Protein AF-A0A820KTT1-F1 (afdb_monomer)

Secondary structure (DSSP, 8-state):
------TT---HHHHHHHHHHHHHHHHHHHHHHHHHHHHHHHHHHHHHHHH-SPPPTT-HHHHHHHHHHHHHHHHH---

Mean predicted aligned error: 13.28 Å

Solvent-accessible surface area (backbone atoms only — not comparable to full-atom values): 4796 Å² total; per-residue (Å²): 140,89,84,77,84,60,97,76,76,71,56,65,69,60,53,54,52,50,52,53,50,50,51,55,50,51,52,50,51,54,50,49,53,51,51,52,49,54,51,46,52,50,51,38,52,53,54,41,65,74,60,79,49,84,84,54,92,81,38,64,62,60,50,52,42,52,54,53,49,50,51,53,54,53,74,68,57,80,124

pLDDT: mean 72.31, std 12.98, range [42.0, 89.44]

Structure (mmCIF, N/CA/C/O backbone):
data_AF-A0A820KTT1-F1
#
_entry.id   AF-A0A820KTT1-F1
#
loop_
_atom_site.group_PDB
_atom_site.id
_atom_site.type_symbol
_atom_site.label_atom_id
_atom_site.label_alt_id
_atom_site.label_comp_id
_atom_site.label_asym_id
_atom_site.label_entity_id
_atom_site.label_seq_id
_atom_site.pdbx_PDB_ins_code
_atom_site.Cart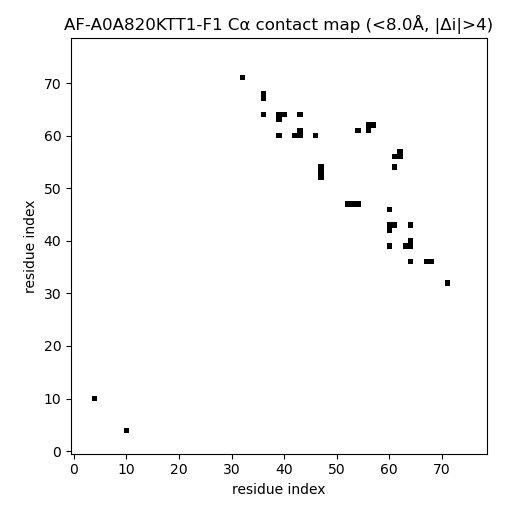n_x
_atom_site.Cartn_y
_atom_site.Cartn_z
_atom_site.occupancy
_atom_site.B_iso_or_equiv
_atom_site.auth_seq_id
_atom_site.auth_comp_id
_atom_site.auth_asym_id
_atom_site.auth_atom_id
_atom_site.pdbx_PDB_model_num
ATOM 1 N N . MET A 1 1 ? -15.741 16.786 47.270 1.00 42.00 1 MET A N 1
ATOM 2 C CA . MET A 1 1 ? -17.196 16.659 47.029 1.00 42.00 1 MET A CA 1
ATOM 3 C C . MET A 1 1 ? -17.404 15.716 45.842 1.00 42.00 1 MET A C 1
ATOM 5 O O . MET A 1 1 ? -16.614 15.830 44.911 1.00 42.00 1 MET A O 1
ATOM 9 N N . PRO A 1 2 ? -18.341 14.751 45.905 1.00 66.25 2 PRO A N 1
ATOM 10 C CA . PRO A 1 2 ? -18.303 13.505 45.131 1.00 66.25 2 PRO A CA 1
ATOM 11 C C . PRO A 1 2 ? -19.330 13.476 43.988 1.00 66.25 2 PRO A C 1
ATOM 13 O O . PRO A 1 2 ? -20.498 13.724 44.237 1.00 66.25 2 PRO A O 1
ATOM 16 N N . PHE A 1 3 ? -18.932 13.110 42.767 1.00 49.47 3 PHE A N 1
ATOM 17 C CA . PHE A 1 3 ? -19.846 12.818 41.649 1.00 49.47 3 PHE A CA 1
ATOM 18 C C . PHE A 1 3 ? -19.091 11.926 40.651 1.00 49.47 3 PHE A C 1
ATOM 20 O O . PHE A 1 3 ? -17.981 12.270 40.269 1.00 49.47 3 PHE A O 1
ATOM 27 N N . SER A 1 4 ? -19.536 10.766 40.184 1.00 48.59 4 SER A N 1
ATOM 28 C CA . SER A 1 4 ? -20.678 9.902 40.480 1.00 48.59 4 SER A CA 1
ATOM 29 C C . SER A 1 4 ? -20.248 8.509 40.000 1.00 48.5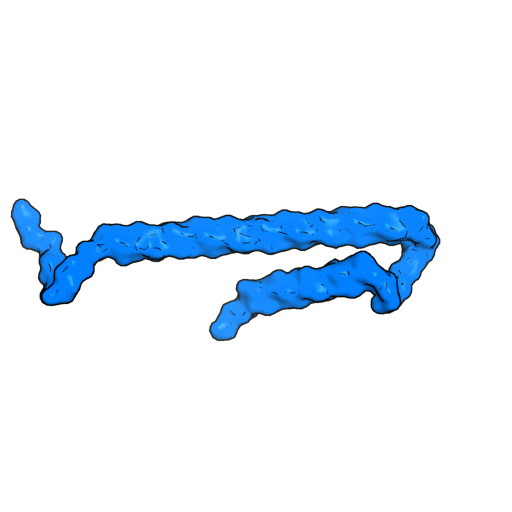9 4 SER A C 1
ATOM 31 O O . S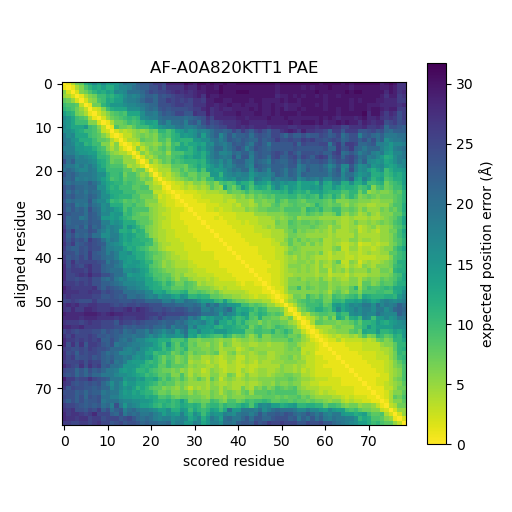ER A 1 4 ? -19.907 8.351 38.826 1.00 48.59 4 SER A O 1
ATOM 33 N N . LEU A 1 5 ? -20.220 7.509 40.886 1.00 45.38 5 LEU A N 1
ATOM 34 C CA . LEU A 1 5 ? -20.106 6.112 40.469 1.00 45.38 5 LEU A CA 1
ATOM 35 C C . LEU A 1 5 ? -21.384 5.773 39.697 1.00 45.38 5 LEU A C 1
ATOM 37 O O . LEU A 1 5 ? -22.472 5.792 40.270 1.00 45.38 5 LEU A O 1
ATOM 41 N N . THR A 1 6 ? -21.264 5.482 38.401 1.00 56.84 6 THR A N 1
ATOM 42 C CA . THR A 1 6 ? -22.271 4.633 37.761 1.00 56.84 6 THR A CA 1
ATOM 43 C C . THR A 1 6 ? -22.326 3.319 38.546 1.00 56.84 6 THR A C 1
ATOM 45 O O . THR A 1 6 ? -21.294 2.844 39.034 1.00 56.84 6 THR A O 1
ATOM 48 N N . SER A 1 7 ? -23.529 2.759 38.681 1.00 57.06 7 SER A N 1
ATOM 49 C CA . SER A 1 7 ? -23.838 1.503 39.383 1.00 57.06 7 SER A CA 1
ATOM 50 C C . SER A 1 7 ? -22.921 0.333 38.989 1.00 57.06 7 SER A C 1
ATOM 52 O O . SER A 1 7 ? -22.827 -0.658 39.708 1.00 57.06 7 SER A O 1
ATOM 54 N N . ASP A 1 8 ? -22.216 0.461 37.867 1.00 61.47 8 ASP A N 1
ATOM 55 C CA . ASP A 1 8 ? -21.500 -0.621 37.207 1.00 61.47 8 ASP A CA 1
ATOM 56 C C . ASP A 1 8 ? -19.987 -0.611 37.493 1.00 61.47 8 ASP A C 1
ATOM 58 O O . ASP A 1 8 ? -19.245 -1.405 36.916 1.00 61.47 8 ASP A O 1
ATOM 62 N N . GLY A 1 9 ? -19.486 0.307 38.333 1.00 58.38 9 GLY A N 1
ATOM 63 C CA . GLY A 1 9 ? -18.079 0.336 38.774 1.00 58.38 9 GLY A CA 1
ATOM 64 C C . GLY A 1 9 ? -17.035 0.558 37.664 1.00 58.38 9 GLY A C 1
ATOM 65 O O . GLY A 1 9 ? -15.833 0.548 37.930 1.00 58.38 9 GLY A O 1
ATOM 66 N N . ARG A 1 10 ? -17.456 0.781 36.414 1.00 59.41 10 ARG A N 1
ATOM 67 C CA . ARG A 1 10 ? -16.566 1.079 35.288 1.00 59.41 10 ARG A CA 1
ATOM 68 C C . ARG A 1 10 ? -16.171 2.552 35.342 1.00 59.41 10 ARG A C 1
ATOM 70 O O . ARG A 1 10 ? -16.963 3.430 35.016 1.00 59.41 10 ARG A O 1
ATOM 77 N N . SER A 1 11 ? -14.940 2.813 35.781 1.00 61.31 11 SER A N 1
ATOM 78 C CA . SER A 1 11 ? -14.357 4.157 35.825 1.00 61.31 11 SER A CA 1
ATOM 79 C C . SER A 1 11 ? -14.444 4.827 34.447 1.00 61.31 11 SER A C 1
ATOM 81 O O . SER A 1 11 ? -13.861 4.324 33.485 1.00 61.31 11 SER A O 1
ATOM 83 N N . LEU A 1 12 ? -15.147 5.964 34.344 1.00 58.81 12 LEU A N 1
ATOM 84 C CA . LEU A 1 12 ? -15.280 6.758 33.108 1.00 58.81 12 LEU A CA 1
ATOM 85 C C . LEU A 1 12 ? -13.913 7.120 32.500 1.00 58.81 12 LEU A C 1
ATOM 87 O O . LEU A 1 12 ? -13.778 7.237 31.286 1.00 58.81 12 LEU A O 1
ATOM 91 N N . THR A 1 13 ? -12.878 7.206 33.337 1.00 61.47 13 THR A N 1
ATOM 92 C CA . THR A 1 13 ? -11.480 7.416 32.937 1.00 61.47 13 THR A CA 1
ATOM 93 C C . THR A 1 13 ? -10.958 6.326 31.999 1.00 61.47 13 THR A C 1
ATOM 95 O O . THR A 1 13 ? -10.217 6.619 31.069 1.00 61.47 13 THR A O 1
ATOM 98 N N . ASN A 1 14 ? -11.364 5.068 32.199 1.00 60.78 14 ASN A N 1
ATOM 99 C CA . ASN A 1 14 ? -10.921 3.955 31.360 1.00 60.78 14 ASN A CA 1
ATOM 100 C C . ASN A 1 14 ? -11.638 3.965 30.007 1.00 60.78 14 ASN A C 1
ATOM 102 O O . ASN A 1 14 ? -11.057 3.552 29.008 1.00 60.78 14 ASN A O 1
ATOM 106 N N . LEU A 1 15 ? -12.876 4.468 29.959 1.00 60.19 15 LEU A N 1
ATOM 107 C CA . LEU A 1 15 ? -13.629 4.613 28.716 1.00 60.19 15 LEU A CA 1
ATOM 108 C C . LEU A 1 15 ? -13.046 5.735 27.846 1.00 60.19 15 LEU A C 1
ATOM 110 O O . LEU A 1 15 ? -12.755 5.485 26.681 1.00 60.19 15 LEU A O 1
ATOM 114 N N . PHE A 1 16 ? -12.787 6.913 28.430 1.00 60.78 16 PHE A N 1
ATOM 115 C CA . PHE A 1 16 ? -12.148 8.038 27.730 1.00 60.78 16 PHE A CA 1
ATOM 116 C C . PHE A 1 16 ? -10.746 7.690 27.214 1.00 60.78 16 PHE A C 1
ATOM 118 O O . PHE A 1 16 ? -10.416 7.987 26.067 1.00 60.78 16 PHE A O 1
ATOM 125 N N . ASN A 1 17 ? -9.945 6.986 28.019 1.00 59.84 17 ASN A N 1
ATOM 126 C CA . ASN A 1 17 ? -8.630 6.524 27.579 1.00 59.84 17 ASN A CA 1
ATOM 127 C C . ASN A 1 17 ? -8.738 5.506 26.434 1.00 59.84 17 ASN A C 1
ATOM 129 O O . ASN A 1 17 ? -7.926 5.530 25.520 1.00 59.84 17 ASN A O 1
ATOM 133 N N . THR A 1 18 ? -9.748 4.633 26.443 1.00 59.06 18 THR A N 1
ATOM 134 C CA . THR A 1 18 ? -9.950 3.656 25.360 1.00 59.06 18 THR A CA 1
ATOM 135 C C . THR A 1 18 ? -10.394 4.335 24.062 1.00 59.06 18 THR A C 1
ATOM 137 O O . THR A 1 18 ? -9.958 3.933 22.987 1.00 59.06 18 THR A O 1
ATOM 140 N N . THR A 1 19 ? -11.222 5.383 24.135 1.00 59.31 19 THR A N 1
ATOM 141 C CA . THR A 1 19 ? -11.654 6.143 22.950 1.00 59.31 19 THR A CA 1
ATOM 142 C C . THR A 1 19 ? -10.524 6.960 22.330 1.00 59.31 19 THR A C 1
ATOM 144 O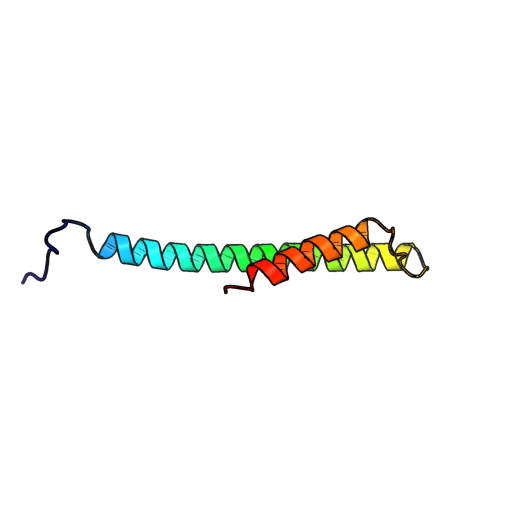 O . THR A 1 19 ? -10.382 6.927 21.112 1.00 59.31 19 THR A O 1
ATOM 147 N N . GLU A 1 20 ? -9.690 7.612 23.146 1.00 59.25 20 GLU A N 1
ATOM 148 C CA . GLU A 1 20 ? -8.514 8.368 22.680 1.00 59.25 20 GLU A CA 1
ATOM 149 C C . GLU A 1 20 ? -7.463 7.439 22.052 1.00 59.25 20 GLU A C 1
ATOM 151 O O . GLU A 1 20 ? -6.954 7.697 20.963 1.00 59.25 20 GLU A O 1
ATOM 156 N N . GLN A 1 21 ? -7.190 6.295 22.687 1.00 59.56 21 GLN A N 1
ATOM 157 C CA . GLN A 1 21 ? -6.271 5.296 22.134 1.00 59.56 21 GLN A CA 1
ATOM 158 C C . GLN A 1 21 ? -6.813 4.687 20.835 1.00 59.56 21 GLN A C 1
ATOM 160 O O . GLN A 1 21 ? -6.052 4.471 19.898 1.00 59.56 21 GLN A O 1
ATOM 165 N N . ASN A 1 22 ? -8.126 4.462 20.722 1.00 61.66 22 ASN A N 1
ATOM 166 C CA . ASN A 1 22 ? -8.730 4.014 19.466 1.00 61.66 22 ASN A CA 1
ATOM 167 C C . ASN A 1 22 ? -8.610 5.055 18.348 1.00 61.66 22 ASN A C 1
ATOM 169 O O . ASN A 1 22 ? -8.353 4.671 17.208 1.00 61.66 22 ASN A O 1
ATOM 173 N N . SER A 1 23 ? -8.768 6.351 18.638 1.00 67.19 23 SER A N 1
ATOM 174 C CA . SER A 1 23 ? -8.573 7.398 17.629 1.00 67.19 23 SER A CA 1
ATOM 175 C C . SER A 1 23 ? -7.117 7.514 17.180 1.00 67.19 23 SER A C 1
ATOM 177 O O . SER A 1 23 ? -6.869 7.599 15.979 1.00 67.19 23 SER A O 1
ATOM 179 N N . GLU A 1 24 ? -6.158 7.441 18.105 1.00 70.88 24 GLU A N 1
ATOM 180 C CA . GLU A 1 24 ? -4.721 7.467 17.794 1.00 70.88 24 GLU A CA 1
ATOM 181 C C . GLU A 1 24 ? -4.282 6.219 17.005 1.00 70.88 24 GLU A C 1
ATOM 183 O O . GLU A 1 24 ? -3.526 6.314 16.032 1.00 70.88 24 GLU A O 1
ATOM 188 N N . ASN A 1 25 ? -4.824 5.045 17.347 1.00 76.38 25 ASN A N 1
ATOM 189 C CA . ASN A 1 25 ? -4.597 3.805 16.603 1.00 76.38 25 ASN A CA 1
ATOM 190 C C . ASN A 1 25 ? -5.183 3.878 15.186 1.00 76.38 25 ASN A C 1
ATOM 192 O O . ASN A 1 25 ? -4.505 3.508 14.229 1.00 76.38 25 ASN A O 1
ATOM 196 N N . LEU A 1 26 ? -6.395 4.420 15.028 1.00 77.00 26 LEU A N 1
ATOM 197 C CA . LEU A 1 26 ? -7.030 4.606 13.721 1.00 77.00 26 LEU A CA 1
ATOM 198 C C . LEU A 1 26 ? -6.265 5.613 12.847 1.00 77.00 26 LEU A C 1
ATOM 200 O O . LEU A 1 26 ? -6.133 5.419 11.638 1.00 77.00 26 LEU A O 1
ATOM 204 N N . LEU A 1 27 ? -5.751 6.696 13.437 1.00 79.81 27 LEU A N 1
ATOM 205 C CA . LEU A 1 27 ? -4.891 7.656 12.740 1.00 79.81 27 LEU A CA 1
ATOM 206 C C . LEU A 1 27 ? -3.588 6.995 12.279 1.00 79.81 27 LEU A C 1
ATOM 208 O O . LEU A 1 27 ? -3.186 7.164 11.127 1.00 79.81 27 LEU A O 1
ATOM 212 N N . THR A 1 28 ? -2.971 6.192 13.145 1.00 81.12 28 THR A N 1
ATOM 213 C CA . THR A 1 28 ? -1.749 5.437 12.839 1.00 81.12 28 THR A CA 1
ATOM 214 C C . THR A 1 28 ? -1.979 4.414 11.725 1.00 81.12 28 THR A C 1
ATOM 216 O O . THR A 1 28 ? -1.179 4.316 10.795 1.00 81.12 28 THR A O 1
ATOM 219 N N . GLU A 1 29 ? -3.097 3.692 11.755 1.00 80.06 29 GLU A N 1
ATOM 220 C CA . GLU A 1 29 ? -3.490 2.732 10.720 1.00 80.06 29 GLU A CA 1
ATOM 221 C C . GLU A 1 29 ? -3.691 3.415 9.358 1.00 80.06 29 GLU A C 1
ATOM 223 O O . GLU A 1 29 ? -3.104 2.999 8.355 1.00 80.06 29 GLU A O 1
ATOM 228 N N . LYS A 1 30 ? -4.416 4.541 9.328 1.00 79.81 30 LYS A N 1
ATOM 229 C CA . LYS A 1 30 ? -4.582 5.367 8.120 1.00 79.81 30 LYS A CA 1
ATOM 230 C C . LYS A 1 30 ? -3.245 5.882 7.585 1.00 79.81 30 LYS A C 1
ATOM 232 O O . LYS A 1 30 ? -3.017 5.871 6.372 1.00 79.81 30 LYS A O 1
ATOM 237 N N . GLN A 1 31 ? -2.346 6.308 8.471 1.00 84.06 31 GLN A N 1
ATOM 238 C CA . GLN A 1 31 ? -1.013 6.786 8.105 1.00 84.06 31 GLN A CA 1
ATOM 239 C C . GLN A 1 31 ? -0.157 5.665 7.496 1.00 84.06 31 GLN A C 1
ATOM 241 O O . GLN A 1 31 ? 0.520 5.880 6.487 1.00 84.06 31 GLN A O 1
ATOM 246 N N . ASN A 1 32 ? -0.217 4.462 8.069 1.00 83.88 32 ASN A N 1
ATOM 247 C CA . ASN A 1 32 ? 0.498 3.287 7.577 1.00 83.88 32 ASN A CA 1
ATOM 248 C C . ASN A 1 32 ? -0.007 2.862 6.194 1.00 83.88 32 ASN A C 1
ATOM 250 O O . ASN A 1 32 ? 0.807 2.654 5.292 1.00 83.88 32 ASN A O 1
ATOM 254 N N . LEU A 1 33 ? -1.327 2.831 5.986 1.00 84.12 33 LEU A N 1
ATOM 255 C CA . LEU A 1 33 ? -1.933 2.560 4.678 1.00 84.12 33 LEU A CA 1
ATOM 256 C C . LEU A 1 33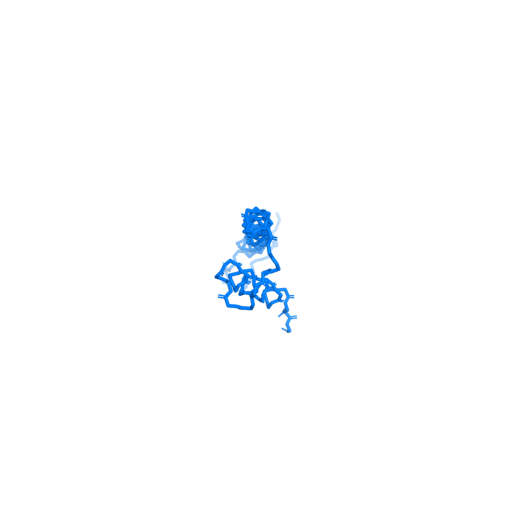 ? -1.477 3.569 3.614 1.00 84.12 33 LEU A C 1
ATOM 258 O O . LEU A 1 33 ? -1.055 3.180 2.525 1.00 84.12 33 LEU A O 1
ATOM 262 N N . LEU A 1 34 ? -1.471 4.866 3.942 1.00 83.75 34 LEU A N 1
ATOM 263 C CA . LEU A 1 34 ? -0.952 5.918 3.060 1.00 83.75 34 LEU A CA 1
ATOM 264 C C . LEU A 1 34 ? 0.543 5.755 2.759 1.00 83.75 34 LEU A C 1
ATOM 266 O O . LEU A 1 34 ? 0.984 6.057 1.649 1.00 83.75 34 LEU A O 1
ATOM 270 N N . CYS A 1 35 ? 1.336 5.307 3.732 1.00 88.31 35 CYS A N 1
ATOM 271 C CA . CYS A 1 35 ? 2.765 5.071 3.547 1.00 88.31 35 CYS A CA 1
ATOM 272 C C . CYS A 1 35 ? 3.014 3.915 2.571 1.00 88.31 35 CYS A C 1
ATOM 274 O O . CYS A 1 35 ? 3.753 4.078 1.597 1.00 88.31 35 CYS A O 1
ATOM 276 N N . VAL A 1 36 ? 2.325 2.788 2.773 1.00 86.31 36 VAL A N 1
ATOM 277 C CA . VAL A 1 36 ? 2.374 1.631 1.869 1.00 86.31 36 VAL A CA 1
ATOM 278 C C . VAL A 1 36 ? 1.922 2.037 0.466 1.00 86.31 36 VAL A C 1
ATOM 280 O O . VAL A 1 36 ? 2.609 1.741 -0.508 1.00 86.31 36 VAL A O 1
ATOM 283 N N . PHE A 1 37 ? 0.844 2.815 0.346 1.00 85.88 37 PHE A N 1
ATOM 284 C CA . PHE A 1 37 ? 0.372 3.308 -0.948 1.00 85.88 37 PHE A CA 1
ATOM 285 C C . PHE A 1 37 ? 1.413 4.156 -1.685 1.00 85.88 37 PHE A C 1
ATOM 287 O O . PHE A 1 37 ? 1.664 3.961 -2.874 1.00 85.88 37 PHE A O 1
ATOM 294 N N . LYS A 1 38 ? 2.067 5.078 -0.969 1.00 89.00 38 LYS A N 1
ATOM 295 C CA . LYS A 1 38 ? 3.133 5.922 -1.527 1.00 89.00 38 LYS A CA 1
ATOM 296 C C . LYS A 1 38 ? 4.326 5.098 -2.012 1.00 89.00 38 LYS A C 1
ATOM 298 O O . LYS A 1 38 ? 4.915 5.452 -3.033 1.00 89.00 38 LYS A O 1
ATOM 303 N N . LEU A 1 39 ? 4.692 4.032 -1.298 1.00 88.88 39 LEU A N 1
ATOM 304 C CA . LEU A 1 39 ? 5.764 3.123 -1.712 1.00 88.88 39 LEU A CA 1
ATOM 305 C C . LEU A 1 39 ? 5.379 2.356 -2.978 1.00 88.88 39 LEU A C 1
ATOM 307 O O . 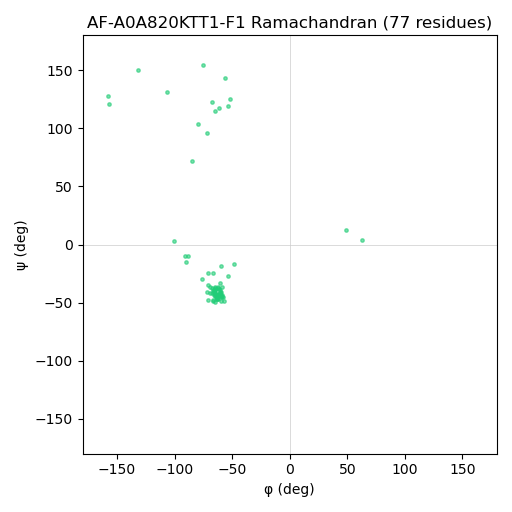LEU A 1 39 ? 6.130 2.381 -3.948 1.00 88.88 39 LEU A O 1
ATOM 311 N N . VAL A 1 40 ? 4.174 1.787 -3.020 1.00 87.38 40 VAL A N 1
ATOM 312 C CA . VAL A 1 40 ? 3.690 1.028 -4.181 1.00 87.38 40 VAL A CA 1
ATOM 313 C C . VAL A 1 40 ? 3.589 1.907 -5.434 1.00 87.38 40 VAL A C 1
ATOM 315 O O . VAL A 1 40 ? 3.955 1.462 -6.519 1.00 87.38 40 VAL A O 1
ATOM 318 N N . ILE A 1 41 ? 3.179 3.177 -5.309 1.00 88.44 41 ILE A N 1
ATOM 319 C CA . ILE A 1 41 ? 3.195 4.136 -6.431 1.00 88.44 41 ILE A CA 1
ATOM 320 C C . ILE A 1 41 ? 4.621 4.391 -6.927 1.00 88.44 41 ILE A C 1
ATOM 322 O O . ILE A 1 41 ? 4.862 4.398 -8.135 1.00 88.44 41 ILE A O 1
ATOM 326 N N . LYS A 1 42 ? 5.570 4.619 -6.013 1.00 89.44 42 LYS A N 1
ATOM 327 C CA . LYS A 1 42 ? 6.975 4.844 -6.379 1.00 89.44 42 LYS A CA 1
ATOM 328 C C . LYS A 1 42 ? 7.570 3.629 -7.083 1.00 89.44 42 LYS A C 1
ATOM 330 O O . LYS A 1 42 ? 8.233 3.795 -8.106 1.00 89.44 42 LYS A O 1
ATOM 335 N N . ASP A 1 43 ? 7.300 2.431 -6.579 1.00 86.44 43 ASP A N 1
ATOM 336 C CA . ASP A 1 43 ? 7.759 1.186 -7.189 1.00 86.44 43 ASP A CA 1
ATOM 337 C C . ASP A 1 43 ? 7.116 0.967 -8.558 1.00 86.44 43 ASP A C 1
ATOM 339 O O . ASP A 1 43 ? 7.814 0.630 -9.514 1.00 86.44 43 ASP A O 1
ATOM 343 N N . LEU A 1 44 ? 5.819 1.253 -8.704 1.00 85.06 44 LEU A N 1
ATOM 344 C CA . LEU A 1 44 ? 5.134 1.186 -9.991 1.00 85.06 44 LEU A CA 1
ATOM 345 C C . LEU A 1 44 ? 5.772 2.135 -11.012 1.00 85.06 44 LEU A C 1
ATOM 347 O O . LEU A 1 44 ? 6.100 1.699 -12.115 1.00 85.06 44 LEU A O 1
ATOM 351 N N . LEU A 1 45 ? 6.009 3.397 -10.638 1.00 85.75 45 LEU A N 1
ATOM 352 C CA . LEU A 1 45 ? 6.635 4.403 -11.501 1.00 85.75 45 LEU A CA 1
ATOM 353 C C . LEU A 1 45 ? 8.068 4.027 -11.886 1.00 85.75 45 LEU A C 1
ATOM 355 O O . LEU A 1 45 ? 8.407 4.069 -13.066 1.00 85.75 45 LEU A O 1
ATOM 359 N N . ASN A 1 46 ? 8.890 3.600 -10.926 1.00 85.44 46 ASN A N 1
ATOM 360 C CA . ASN A 1 46 ? 10.251 3.136 -11.200 1.00 85.44 46 ASN A CA 1
ATOM 361 C C . ASN A 1 46 ? 10.251 1.920 -12.129 1.00 85.44 46 ASN A C 1
ATOM 363 O O . ASN A 1 46 ? 11.060 1.822 -13.049 1.00 85.44 46 ASN A O 1
ATOM 367 N N . SER A 1 47 ? 9.334 0.985 -11.898 1.00 81.31 47 SER A N 1
ATOM 368 C CA . SER A 1 47 ? 9.243 -0.234 -12.688 1.00 81.31 47 SER A CA 1
ATOM 369 C C . SER A 1 47 ? 8.734 0.033 -14.113 1.00 81.31 47 SER A C 1
ATOM 371 O O . SER A 1 47 ? 9.229 -0.588 -15.050 1.00 81.31 47 SER A O 1
ATOM 373 N N . SER A 1 48 ? 7.830 1.007 -14.274 1.00 77.81 48 SER A N 1
ATOM 374 C CA . SER A 1 48 ? 7.348 1.532 -15.555 1.00 77.81 48 SER A CA 1
ATOM 375 C C . SER A 1 48 ? 8.464 2.222 -16.336 1.00 77.81 48 SER A C 1
ATOM 377 O O . SER A 1 48 ? 8.717 1.887 -17.491 1.00 77.81 48 SER A O 1
ATOM 379 N N . PHE A 1 49 ? 9.198 3.123 -15.676 1.00 81.00 49 PHE A N 1
ATOM 380 C CA . PHE A 1 49 ? 10.306 3.852 -16.287 1.00 81.00 49 PHE A CA 1
ATOM 381 C C . PHE A 1 49 ? 11.407 2.906 -16.781 1.00 81.00 49 PHE A C 1
ATOM 383 O O . PHE A 1 49 ? 11.938 3.096 -17.867 1.00 81.00 49 PHE A O 1
ATOM 390 N N . ARG A 1 50 ? 11.707 1.839 -16.026 1.00 77.75 50 ARG A N 1
ATOM 391 C CA . ARG A 1 50 ? 12.703 0.830 -16.427 1.00 77.75 50 ARG A CA 1
ATOM 392 C C . ARG A 1 50 ? 12.263 -0.074 -17.579 1.00 77.75 50 ARG A C 1
ATOM 394 O O . ARG A 1 50 ? 13.134 -0.640 -18.228 1.00 77.75 50 ARG A O 1
ATOM 401 N N . HIS A 1 51 ? 10.962 -0.265 -17.799 1.00 70.94 51 HIS A N 1
ATOM 402 C CA . HIS A 1 51 ? 10.465 -1.144 -18.864 1.00 70.94 51 HIS A CA 1
ATOM 403 C C . HIS A 1 51 ? 10.225 -0.415 -20.195 1.00 70.94 51 HIS A C 1
ATOM 405 O O . HIS A 1 51 ? 9.979 -1.098 -21.185 1.00 70.94 51 HIS A O 1
ATOM 411 N N . GLU A 1 52 ? 10.278 0.928 -20.224 1.00 69.50 52 GLU A N 1
ATOM 412 C CA . GLU A 1 52 ? 10.091 1.800 -21.410 1.00 69.50 52 GLU A CA 1
ATOM 413 C C . GLU A 1 52 ? 8.838 1.494 -22.267 1.00 69.50 52 GLU A C 1
ATOM 415 O O . GLU A 1 52 ? 8.672 2.001 -23.376 1.00 69.50 52 GLU A O 1
ATOM 420 N N . ARG A 1 53 ? 7.918 0.675 -21.752 1.00 63.41 53 ARG A N 1
ATOM 421 C CA . ARG A 1 53 ? 6.755 0.134 -22.452 1.00 63.41 53 ARG A CA 1
ATOM 422 C C . ARG A 1 53 ? 5.518 0.324 -21.583 1.00 63.41 53 ARG A C 1
ATOM 424 O O . ARG A 1 53 ? 5.601 0.325 -20.356 1.00 63.41 53 ARG A O 1
ATOM 431 N N . LEU A 1 54 ? 4.360 0.481 -22.225 1.00 64.25 54 LEU A N 1
ATOM 432 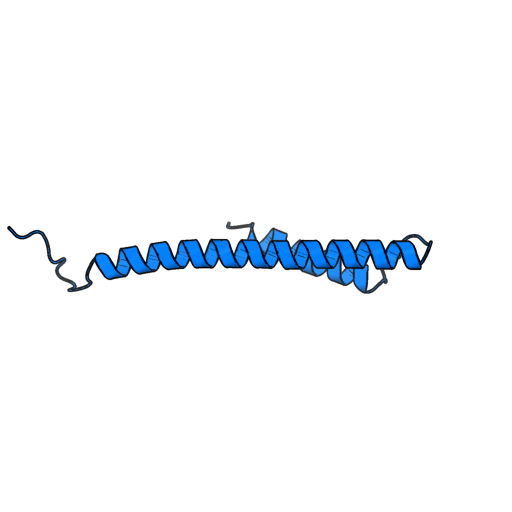C CA . LEU A 1 54 ? 3.061 0.524 -21.549 1.00 64.25 54 LEU A CA 1
ATOM 433 C C . LEU A 1 54 ? 2.911 -0.702 -20.639 1.00 64.25 54 LEU A C 1
ATOM 435 O O . LEU A 1 54 ? 3.062 -1.831 -21.109 1.00 64.25 54 LEU A O 1
ATOM 439 N N . LEU A 1 55 ? 2.622 -0.479 -19.351 1.00 63.94 55 LEU A N 1
ATOM 440 C CA . LEU A 1 55 ? 2.389 -1.573 -18.411 1.00 63.94 55 LEU A CA 1
ATOM 441 C C . LEU A 1 55 ? 1.184 -2.379 -18.888 1.00 63.94 55 LEU 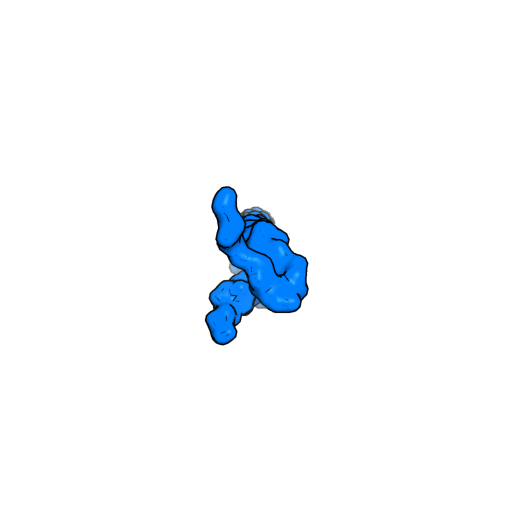A C 1
ATOM 443 O O . LEU A 1 55 ? 0.061 -1.877 -18.967 1.00 63.94 55 LEU A O 1
ATOM 447 N N . GLU A 1 56 ? 1.427 -3.642 -19.201 1.00 67.25 56 GLU A N 1
ATOM 448 C CA . GLU A 1 56 ? 0.367 -4.565 -19.565 1.00 67.25 56 GLU A CA 1
ATOM 449 C C . GLU A 1 56 ? -0.411 -4.998 -18.326 1.00 67.25 56 GLU A C 1
ATOM 451 O O . GLU A 1 56 ? 0.102 -5.028 -17.206 1.00 67.25 56 GLU A O 1
ATOM 456 N N . LYS A 1 57 ? -1.672 -5.380 -18.534 1.00 66.06 57 LYS A N 1
ATOM 457 C CA . LYS A 1 57 ? -2.593 -5.796 -17.465 1.00 66.06 57 LYS A CA 1
ATOM 458 C C . LYS A 1 57 ? -2.090 -7.007 -16.661 1.00 66.06 57 LYS A C 1
ATOM 460 O O . LYS A 1 57 ? -2.561 -7.259 -15.555 1.00 66.06 57 LYS A O 1
ATOM 465 N N . GLU A 1 58 ? -1.134 -7.761 -17.197 1.00 73.56 58 GLU A N 1
ATOM 466 C CA . GLU A 1 58 ? -0.540 -8.938 -16.556 1.00 73.56 58 GLU A CA 1
ATOM 467 C C . GLU A 1 58 ? 0.658 -8.612 -15.658 1.00 73.56 58 GLU A C 1
ATOM 469 O O . GLU A 1 58 ? 1.085 -9.467 -14.879 1.00 73.56 58 GLU A O 1
ATOM 474 N N . TYR A 1 59 ? 1.150 -7.374 -15.706 1.00 79.06 59 TYR A N 1
ATOM 475 C CA . TYR A 1 59 ? 2.341 -6.945 -14.995 1.00 79.06 59 TYR A CA 1
ATOM 476 C C . TYR A 1 59 ? 2.138 -6.950 -13.474 1.00 79.06 59 TYR A C 1
ATOM 478 O O . TYR A 1 59 ? 1.244 -6.298 -12.928 1.00 79.06 59 TYR A O 1
ATOM 486 N N . PHE A 1 60 ? 2.990 -7.701 -12.775 1.00 79.88 60 PHE A N 1
ATOM 487 C CA . PHE A 1 60 ? 2.842 -7.979 -11.347 1.00 79.88 60 PHE A CA 1
ATOM 488 C C . PHE A 1 60 ? 2.822 -6.712 -10.460 1.00 79.88 60 PHE A C 1
ATOM 490 O O . PHE A 1 60 ? 1.909 -6.599 -9.640 1.00 79.88 60 PHE A O 1
ATOM 497 N N . PRO A 1 61 ? 3.708 -5.710 -10.650 1.00 77.25 61 PRO A N 1
ATOM 498 C CA . PRO A 1 61 ? 3.637 -4.445 -9.907 1.00 77.25 61 PRO A CA 1
ATOM 499 C C . PRO A 1 61 ? 2.334 -3.664 -10.115 1.00 77.25 61 PRO A C 1
ATOM 501 O O . PRO A 1 61 ? 1.847 -3.022 -9.187 1.00 77.25 61 PRO A O 1
ATOM 504 N N . LEU A 1 62 ? 1.734 -3.748 -11.307 1.00 80.94 62 LEU A N 1
ATOM 505 C CA . LEU A 1 62 ? 0.459 -3.091 -11.601 1.00 80.94 62 LEU A CA 1
ATOM 506 C C . LEU A 1 62 ? -0.707 -3.794 -10.891 1.00 80.94 62 LEU A C 1
ATOM 508 O O . LEU A 1 62 ? -1.569 -3.132 -10.319 1.00 80.94 62 LEU A O 1
ATOM 512 N N 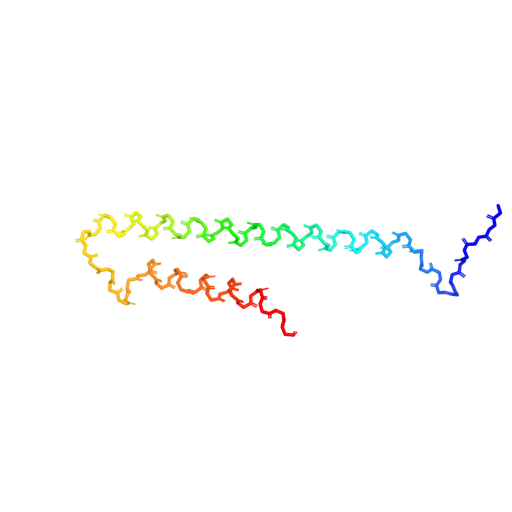. LYS A 1 63 ? -0.707 -5.132 -10.856 1.00 85.00 63 LYS A N 1
ATOM 513 C CA . LYS A 1 63 ? -1.678 -5.908 -10.063 1.00 85.00 63 LYS A CA 1
ATOM 514 C C . LYS A 1 63 ? -1.556 -5.605 -8.573 1.00 85.00 63 LYS A C 1
ATOM 516 O O . LYS A 1 63 ? -2.565 -5.399 -7.907 1.00 85.00 63 LYS A O 1
ATOM 521 N N . HIS A 1 64 ? -0.326 -5.537 -8.066 1.00 84.31 64 HIS A N 1
ATOM 522 C CA . HIS A 1 64 ? -0.067 -5.195 -6.672 1.00 84.31 64 HIS A CA 1
ATOM 523 C C . HIS A 1 64 ? -0.595 -3.794 -6.323 1.00 84.31 64 HIS A C 1
ATOM 525 O O . HIS A 1 64 ? -1.242 -3.629 -5.291 1.00 84.31 64 HIS A O 1
ATOM 531 N N . PHE A 1 65 ? -0.419 -2.814 -7.219 1.00 85.31 65 PHE A N 1
ATOM 532 C CA . PHE A 1 65 ? -1.013 -1.484 -7.074 1.00 85.31 65 PHE A CA 1
ATOM 533 C C . PHE A 1 65 ? -2.539 -1.530 -6.952 1.00 85.31 65 PHE A C 1
ATOM 535 O O . PHE A 1 65 ? -3.080 -0.940 -6.020 1.00 85.31 65 PHE A O 1
ATOM 542 N N . PHE A 1 66 ? -3.233 -2.252 -7.836 1.00 86.44 66 PHE A N 1
ATOM 543 C CA . PHE A 1 66 ? -4.695 -2.325 -7.786 1.00 86.44 66 PHE A CA 1
ATOM 544 C C . PHE A 1 66 ? -5.226 -3.015 -6.523 1.00 86.44 66 PHE A C 1
ATOM 546 O O . PHE A 1 66 ? -6.194 -2.525 -5.954 1.00 86.44 66 PHE A O 1
ATOM 553 N N . ILE A 1 67 ? -4.570 -4.075 -6.036 1.00 87.19 67 ILE A N 1
ATOM 554 C CA . ILE A 1 67 ? -4.962 -4.768 -4.793 1.00 87.19 67 ILE A CA 1
ATOM 555 C C . ILE A 1 67 ? -4.831 -3.838 -3.580 1.00 87.19 67 ILE A C 1
ATOM 557 O O . ILE A 1 67 ? -5.740 -3.736 -2.759 1.00 87.19 67 ILE A O 1
ATOM 561 N N . VAL A 1 68 ? -3.700 -3.134 -3.465 1.00 83.75 68 VAL A N 1
ATOM 562 C CA . VAL A 1 68 ? -3.463 -2.197 -2.356 1.00 83.75 68 VAL A CA 1
ATOM 563 C C . VAL A 1 68 ? -4.413 -1.000 -2.449 1.00 83.75 68 VAL A C 1
ATOM 565 O O . VAL A 1 68 ? -4.942 -0.556 -1.434 1.00 83.75 68 VAL A O 1
ATOM 568 N N . PHE A 1 69 ? -4.675 -0.500 -3.658 1.00 83.94 69 PHE A N 1
ATOM 569 C CA . PHE A 1 69 ? -5.613 0.596 -3.887 1.00 83.94 69 PHE A CA 1
ATOM 570 C C . PHE A 1 69 ? -7.054 0.219 -3.521 1.00 83.94 69 PHE A C 1
ATOM 572 O O . PHE A 1 69 ? -7.720 0.977 -2.822 1.00 83.94 69 PHE A O 1
ATOM 579 N N . GLU A 1 70 ? -7.516 -0.964 -3.929 1.00 87.19 70 GLU A N 1
ATOM 580 C CA . GLU A 1 70 ? -8.826 -1.502 -3.552 1.00 87.19 70 GLU A CA 1
ATOM 581 C C . GLU A 1 70 ? -8.953 -1.647 -2.032 1.00 87.19 70 GLU A C 1
ATOM 583 O O . GLU A 1 70 ? -9.944 -1.206 -1.451 1.00 87.19 70 GLU A O 1
ATOM 588 N N . HIS A 1 71 ? -7.920 -2.176 -1.373 1.00 82.56 71 HIS A N 1
ATOM 589 C CA . HIS A 1 71 ? -7.900 -2.303 0.080 1.00 82.56 71 HIS A CA 1
ATOM 590 C C . HIS A 1 71 ? -8.038 -0.943 0.777 1.00 82.56 71 HIS A C 1
ATOM 592 O O . HIS A 1 71 ? -8.836 -0.810 1.698 1.00 82.56 71 HIS A O 1
ATOM 598 N N . ILE A 1 72 ? -7.331 0.090 0.308 1.00 78.88 72 ILE A N 1
ATOM 599 C CA . ILE A 1 72 ? -7.414 1.448 0.870 1.00 78.88 72 ILE A CA 1
ATOM 600 C C . ILE A 1 72 ? -8.796 2.070 0.642 1.00 78.88 72 ILE A C 1
ATOM 602 O O . ILE A 1 72 ? -9.332 2.713 1.545 1.00 78.88 72 ILE A O 1
ATOM 606 N N . LEU A 1 73 ? -9.382 1.878 -0.545 1.00 79.00 73 LEU A N 1
ATOM 607 C CA . LEU A 1 73 ? -10.727 2.369 -0.853 1.00 79.00 73 LEU A CA 1
ATOM 608 C C . LEU A 1 73 ? -11.787 1.710 0.037 1.00 79.00 73 LEU A C 1
ATOM 610 O O . LEU A 1 73 ? -12.647 2.407 0.572 1.00 79.00 73 LEU A O 1
ATOM 614 N N . LEU A 1 74 ? -11.697 0.394 0.248 1.00 76.94 74 LEU A N 1
ATOM 615 C CA . LEU A 1 74 ? -12.591 -0.349 1.140 1.00 76.94 74 LEU A CA 1
ATOM 616 C C . LEU A 1 74 ? -12.394 0.040 2.610 1.00 76.94 74 LEU A C 1
ATOM 618 O O . LEU A 1 74 ? -13.371 0.171 3.339 1.00 76.94 74 LEU A O 1
ATOM 622 N N . HIS A 1 75 ? -11.157 0.299 3.039 1.00 72.38 75 HIS A N 1
ATOM 623 C CA . HIS A 1 75 ? -10.850 0.724 4.409 1.00 72.38 75 HIS A CA 1
ATOM 624 C C . HIS A 1 75 ? -11.409 2.118 4.751 1.00 72.38 75 HIS A C 1
ATOM 626 O O . HIS A 1 75 ? -11.613 2.439 5.923 1.00 72.38 75 HIS A O 1
ATOM 632 N N . GLY A 1 76 ? -11.632 2.961 3.735 1.00 61.28 76 GLY A N 1
ATOM 633 C CA . GLY A 1 76 ? -12.302 4.259 3.856 1.00 61.28 76 GLY A CA 1
ATOM 634 C C . GLY A 1 76 ? -13.823 4.205 3.668 1.00 61.28 76 GLY A C 1
ATOM 635 O O . GLY A 1 76 ? -14.506 5.162 4.032 1.00 61.28 76 GLY A O 1
ATOM 636 N N . TYR A 1 77 ? -14.361 3.105 3.131 1.00 50.12 77 TYR A N 1
ATOM 637 C CA . TYR A 1 77 ? -15.797 2.876 2.975 1.00 50.12 77 TYR A CA 1
ATOM 638 C C . TYR A 1 77 ? -16.370 2.302 4.277 1.00 50.12 77 TYR A C 1
ATOM 640 O O . TYR A 1 77 ? -16.710 1.126 4.381 1.00 50.12 77 TYR A O 1
ATOM 648 N N . THR A 1 78 ? -16.462 3.146 5.305 1.00 49.09 78 THR A N 1
ATOM 649 C CA . THR A 1 78 ? -17.387 2.897 6.416 1.00 49.09 78 THR A CA 1
ATOM 650 C C . THR A 1 78 ? -18.797 3.138 5.880 1.00 49.09 78 THR A C 1
ATOM 652 O O . THR A 1 78 ? -19.230 4.284 5.765 1.00 49.09 78 THR A O 1
ATOM 655 N N . GLY A 1 79 ? -19.462 2.057 5.470 1.00 43.78 79 GLY A N 1
ATOM 656 C CA . GLY A 1 79 ? -20.923 1.990 5.417 1.00 43.78 79 GLY A CA 1
ATOM 657 C C . GLY A 1 79 ? -21.503 1.873 6.819 1.00 43.78 79 GLY A C 1
ATOM 658 O O . GLY A 1 79 ? -20.835 1.238 7.668 1.00 43.78 79 GLY A O 1
#

Foldseek 3Di:
DDDDDDPPNPPVVVVVVVVVVVVVVLVVVLVVLVVVLVVLVVVVVVVCVVVVDDDDPPHPSVVVNVVSVVVNVVSPPPD

Organism: NCBI:txid392033

Sequence (79 aa):
MPFSLTSDGRSLTNLFNTTEQNSENLLTEKQNLLCVFKLVIKDLLNSSFRHERLLEKEYFPLKHFFIVFEHILLHGYTG

Radius of gyration: 21.96 Å; Cα contacts (8 Å, |Δi|>4): 21; chains: 1; bounding box: 36×26×70 Å

InterPro domains:
  IPR037213 RUN domain superfamily [G3DSA:1.20.58.900] (18-79)
  IPR037213 RUN domain superfamily [SSF140741] (28-77)
  IPR047335 RUN and FYVE domain-containing protein 1-3 [PTHR45956] (19-76)